Protein AF-A0A497FSV4-F1 (afdb_monomer_lite)

Radius of gyration: 18.62 Å; chains: 1; bounding box: 39×27×47 Å

Sequence (98 aa):
MDEFSKLGVSAVTLKKLKTIGVESVEDLLMFNPEELSERAGISEETAFKIIRNARHLVKRRRVYSALELKKQGRCFFTTGCKALDDLLGGGIETCAIT

pLDDT: mean 87.7, std 8.52, range [46.22, 96.94]

Foldseek 3Di:
DPPQVQLVADPLLVVLCVVLPDDDLVVLLVDDLVRCCVSSVHDSVSSVSSNVSSCVVVPPPDDDDPVRVVVVDWDADAPPDPVVCVVVVRHHTPPDDD

Structure (mmCIF, N/CA/C/O backbone):
data_AF-A0A497FSV4-F1
#
_entry.id   AF-A0A497FSV4-F1
#
loop_
_atom_site.group_PDB
_atom_site.id
_atom_site.type_symbol
_atom_site.label_atom_id
_atom_site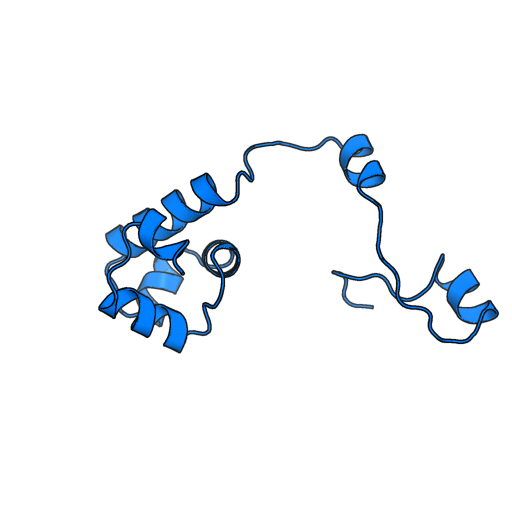.label_alt_id
_atom_site.label_comp_id
_atom_site.label_asym_id
_atom_site.label_entity_id
_atom_site.label_seq_id
_atom_site.pdbx_PDB_ins_code
_atom_site.Cartn_x
_atom_site.Cartn_y
_atom_site.Cartn_z
_atom_site.occupancy
_atom_site.B_iso_or_equiv
_atom_site.auth_seq_id
_atom_site.auth_comp_id
_atom_site.auth_asym_id
_atom_site.auth_atom_id
_atom_site.pdbx_PDB_model_num
ATOM 1 N N . MET A 1 1 ? -1.163 -14.727 7.144 1.00 46.22 1 MET A N 1
ATOM 2 C CA . MET A 1 1 ? -1.859 -14.739 8.445 1.00 46.22 1 MET A CA 1
ATOM 3 C C . MET A 1 1 ? -0.874 -14.296 9.516 1.00 46.22 1 MET A C 1
ATOM 5 O O . MET A 1 1 ? 0.153 -14.938 9.652 1.00 46.22 1 MET A O 1
ATOM 9 N N . ASP A 1 2 ? -1.012 -13.193 10.240 1.00 63.31 2 ASP A N 1
ATOM 10 C CA . ASP A 1 2 ? -2.009 -12.123 10.213 1.00 63.31 2 ASP A CA 1
ATOM 11 C C . ASP A 1 2 ? -1.291 -10.840 10.642 1.00 63.31 2 ASP A C 1
ATOM 13 O O . ASP A 1 2 ? -1.162 -10.566 11.834 1.00 63.31 2 ASP A O 1
ATOM 17 N N . GLU A 1 3 ? -0.789 -10.037 9.705 1.00 74.88 3 GLU A N 1
ATOM 18 C CA . GLU A 1 3 ? -0.234 -8.723 10.068 1.00 74.88 3 GLU A CA 1
ATOM 19 C C . GLU A 1 3 ? -1.307 -7.840 10.714 1.00 74.88 3 GLU A C 1
ATOM 21 O O . GLU A 1 3 ? -1.034 -7.109 11.663 1.00 74.88 3 GLU A O 1
ATOM 26 N N . PHE A 1 4 ? -2.564 -8.040 10.312 1.00 80.94 4 PHE A N 1
ATOM 27 C CA . PHE A 1 4 ? -3.734 -7.438 10.938 1.00 80.94 4 PHE A CA 1
ATOM 28 C C . PHE A 1 4 ? -3.960 -7.866 12.396 1.00 80.94 4 PHE A C 1
ATOM 30 O O . PHE A 1 4 ? -4.502 -7.079 13.173 1.00 80.94 4 PHE A O 1
ATOM 37 N N . SER A 1 5 ? -3.499 -9.051 12.818 1.00 80.31 5 SER A N 1
ATOM 38 C CA . SER A 1 5 ? -3.571 -9.439 14.238 1.00 80.31 5 SER A CA 1
ATOM 39 C C . SER A 1 5 ? -2.691 -8.535 15.106 1.00 80.31 5 SER A C 1
ATOM 41 O O . SER A 1 5 ? -3.100 -8.127 16.192 1.00 80.31 5 SER A O 1
ATOM 43 N N . LYS A 1 6 ? -1.529 -8.115 14.584 1.00 79.81 6 LYS A N 1
ATOM 44 C CA . LYS A 1 6 ? -0.608 -7.182 15.253 1.00 79.81 6 LYS A CA 1
ATOM 45 C C . LYS A 1 6 ? -1.172 -5.760 15.346 1.00 79.81 6 LYS A C 1
ATOM 47 O O . LYS A 1 6 ? -0.693 -4.972 16.155 1.00 79.81 6 LYS A O 1
ATOM 52 N N . LEU A 1 7 ? -2.190 -5.433 14.546 1.00 82.75 7 LEU A N 1
ATOM 53 C CA . LEU A 1 7 ? -2.901 -4.153 14.594 1.00 82.75 7 LEU A CA 1
ATOM 54 C C . LEU A 1 7 ? -4.009 -4.125 15.661 1.00 82.75 7 LEU A C 1
ATOM 56 O O . LEU A 1 7 ? -4.568 -3.056 15.908 1.00 82.75 7 LEU A O 1
ATOM 60 N N . GLY A 1 8 ? -4.316 -5.265 16.297 1.00 79.81 8 GLY A N 1
ATOM 61 C CA . GLY A 1 8 ? -5.418 -5.396 17.257 1.00 79.81 8 GLY A CA 1
ATOM 62 C C . GLY A 1 8 ? -6.796 -5.485 16.593 1.00 79.81 8 GLY A C 1
ATOM 63 O O . GLY A 1 8 ? -7.800 -5.106 17.192 1.00 79.81 8 GLY A O 1
ATOM 64 N N . VAL A 1 9 ? -6.852 -5.944 15.340 1.00 85.88 9 VAL A N 1
ATOM 65 C CA . VAL A 1 9 ? -8.087 -6.018 14.550 1.00 85.88 9 VAL A CA 1
ATOM 66 C C . VAL A 1 9 ? -8.785 -7.357 14.796 1.00 85.88 9 VAL A C 1
ATOM 68 O O . VAL A 1 9 ? -8.189 -8.419 14.630 1.00 85.88 9 VAL A O 1
ATOM 71 N N . SER A 1 10 ? -10.066 -7.317 15.171 1.00 85.38 10 SER A N 1
ATOM 72 C CA . SER A 1 10 ? -10.886 -8.525 15.318 1.00 85.38 10 SER A CA 1
ATOM 73 C C . SER A 1 10 ? -11.250 -9.125 13.955 1.00 85.38 10 SER A C 1
ATOM 75 O O . SER A 1 10 ? -11.302 -8.423 12.943 1.00 85.38 10 SER A O 1
ATOM 77 N N . ALA A 1 11 ? -11.592 -10.416 13.917 1.00 86.06 11 ALA A N 1
ATOM 78 C CA . ALA A 1 11 ? -12.013 -11.084 12.681 1.00 86.06 11 ALA A CA 1
ATOM 79 C C . ALA A 1 11 ? -13.231 -10.411 12.012 1.00 86.06 11 ALA A C 1
ATOM 81 O O . ALA A 1 11 ? -13.355 -10.423 10.788 1.00 86.06 11 ALA A O 1
ATOM 82 N N . VAL A 1 12 ? -14.117 -9.795 12.803 1.00 87.81 12 VAL A N 1
ATOM 83 C CA . VAL A 1 12 ? -15.287 -9.059 12.299 1.00 87.81 12 VAL A CA 1
ATOM 84 C C . VAL A 1 12 ? -14.852 -7.771 11.607 1.00 87.81 12 VAL A C 1
ATOM 86 O O . VAL A 1 12 ? -15.266 -7.510 10.479 1.00 87.81 12 VAL A O 1
ATOM 89 N N . THR A 1 13 ? -13.977 -6.992 12.244 1.00 87.50 13 THR A N 1
ATOM 90 C CA . THR A 1 13 ? -13.441 -5.759 11.657 1.00 87.50 13 THR A CA 1
ATOM 91 C C . THR A 1 13 ? -12.624 -6.051 10.400 1.00 87.50 13 THR A C 1
ATOM 93 O O . THR A 1 13 ? -12.742 -5.337 9.411 1.00 87.50 13 THR A O 1
ATOM 96 N N . LEU A 1 14 ? -11.869 -7.151 10.384 1.00 89.81 14 LEU A N 1
ATOM 97 C CA . LEU A 1 14 ? -11.099 -7.577 9.218 1.00 89.81 14 LEU A CA 1
ATOM 98 C C . LEU A 1 14 ? -11.991 -7.901 8.009 1.00 89.81 14 LEU A C 1
ATOM 100 O O . LEU A 1 14 ? -11.649 -7.543 6.886 1.00 89.81 14 LEU A O 1
ATOM 104 N N . LYS A 1 15 ? -13.161 -8.522 8.218 1.00 89.81 15 LYS A N 1
ATOM 105 C CA . LYS A 1 15 ? -14.143 -8.744 7.139 1.00 89.81 15 LYS A CA 1
ATOM 106 C C . LYS A 1 15 ? -14.685 -7.429 6.572 1.00 89.81 15 LYS A C 1
ATOM 108 O O . LYS A 1 15 ? -14.817 -7.305 5.356 1.00 89.81 15 LYS A O 1
ATOM 113 N N . LYS A 1 16 ? -14.961 -6.443 7.433 1.00 90.94 16 LYS A N 1
ATOM 114 C CA . LYS A 1 16 ? -15.417 -5.112 7.001 1.00 90.94 16 LYS A CA 1
ATOM 115 C C . LYS A 1 16 ? -14.353 -4.398 6.164 1.00 90.94 16 LYS A C 1
ATOM 117 O O . LYS A 1 16 ? -14.660 -3.910 5.085 1.00 90.94 16 LYS A O 1
ATOM 122 N N . LEU A 1 17 ? -13.094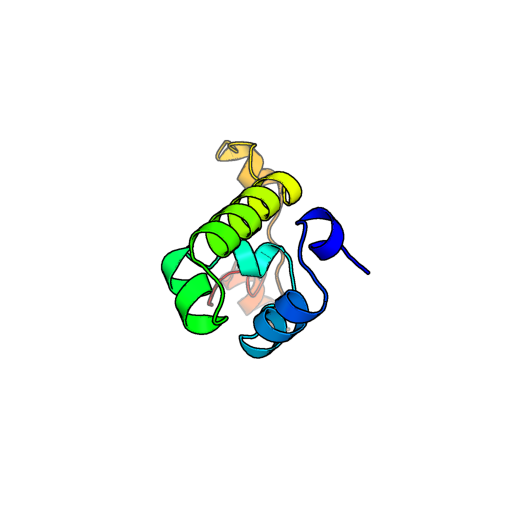 -4.434 6.605 1.00 90.44 17 LEU A N 1
ATOM 123 C CA . LEU A 1 17 ? -11.960 -3.872 5.862 1.00 90.44 17 LEU A CA 1
ATOM 124 C C . LEU A 1 17 ? -11.780 -4.537 4.488 1.00 90.44 17 LEU A C 1
ATOM 126 O O . LEU A 1 17 ? -11.625 -3.852 3.484 1.00 90.44 17 LEU A O 1
ATOM 130 N N . LYS A 1 18 ? -11.904 -5.864 4.401 1.00 90.81 18 LYS A N 1
ATOM 131 C CA . LYS A 1 18 ? -11.855 -6.562 3.106 1.00 90.81 18 LYS A CA 1
ATOM 132 C C . LYS A 1 18 ? -12.977 -6.153 2.151 1.00 90.81 18 LYS A C 1
ATOM 134 O O . LYS A 1 18 ? -12.776 -6.150 0.945 1.00 90.81 18 LYS A O 1
ATOM 139 N N . THR A 1 19 ? -14.146 -5.791 2.676 1.00 90.62 19 THR A N 1
ATOM 140 C CA . THR A 1 19 ? -15.297 -5.381 1.851 1.00 90.62 19 THR A CA 1
ATOM 141 C C . THR A 1 19 ? -15.041 -4.052 1.135 1.00 90.62 19 THR A C 1
ATOM 143 O O . THR A 1 19 ? -15.558 -3.838 0.045 1.00 90.62 19 THR A O 1
ATOM 146 N N . ILE A 1 20 ? -14.204 -3.185 1.712 1.00 91.00 20 ILE A N 1
ATOM 147 C CA . ILE A 1 20 ? -13.808 -1.903 1.110 1.00 91.00 20 ILE A CA 1
ATOM 148 C C . ILE A 1 20 ? -12.530 -2.007 0.261 1.00 91.00 20 ILE A C 1
ATOM 150 O O . ILE A 1 20 ? -11.992 -0.984 -0.152 1.00 91.00 20 ILE A O 1
ATOM 154 N N . GLY A 1 21 ? -12.037 -3.227 0.015 1.00 88.69 21 GLY A N 1
ATOM 155 C CA . GLY A 1 21 ? -10.857 -3.479 -0.814 1.00 88.69 21 GLY A CA 1
ATOM 156 C C . GLY A 1 21 ? -9.514 -3.352 -0.093 1.00 88.69 21 GLY A C 1
ATOM 157 O O . GLY A 1 21 ? -8.492 -3.240 -0.756 1.00 88.69 21 GLY A O 1
ATOM 158 N N . VAL A 1 22 ? -9.485 -3.364 1.246 1.00 90.75 22 VAL A N 1
ATOM 159 C CA . VAL A 1 22 ? -8.221 -3.414 2.003 1.00 90.75 22 VAL A CA 1
ATOM 160 C C . VAL A 1 22 ? -7.709 -4.854 2.032 1.00 90.75 22 VAL A C 1
ATOM 162 O O . VAL A 1 22 ? -8.306 -5.719 2.684 1.00 90.75 22 VAL A O 1
ATOM 165 N N . GLU A 1 23 ? -6.585 -5.101 1.364 1.00 88.25 23 GLU A N 1
ATOM 166 C CA . GLU A 1 23 ? -5.945 -6.418 1.271 1.00 88.25 23 GLU A CA 1
ATOM 167 C C . GLU A 1 23 ? -4.606 -6.472 2.020 1.00 88.25 23 GLU A C 1
ATOM 169 O O . GLU A 1 23 ? -4.232 -7.526 2.545 1.00 88.25 23 GLU A O 1
ATOM 174 N N . SER A 1 24 ? -3.924 -5.332 2.142 1.00 89.31 24 SER A N 1
ATOM 175 C CA . SER A 1 24 ? -2.612 -5.178 2.773 1.00 89.31 24 SER A CA 1
ATOM 176 C C . SER A 1 24 ? -2.607 -4.142 3.908 1.00 89.31 24 SER A C 1
ATOM 178 O O . SER A 1 24 ? -3.546 -3.361 4.088 1.00 89.31 24 SER A O 1
ATOM 180 N N . VAL A 1 25 ? -1.541 -4.133 4.719 1.00 89.00 25 VAL A N 1
ATOM 181 C CA . VAL A 1 25 ? -1.362 -3.117 5.774 1.00 89.00 25 VAL A CA 1
ATOM 182 C C . VAL A 1 25 ? -1.015 -1.757 5.160 1.00 89.00 25 VAL A C 1
ATOM 184 O O . VAL A 1 25 ? -1.335 -0.716 5.732 1.00 89.00 25 VAL A O 1
ATOM 187 N N . GLU A 1 26 ? -0.393 -1.751 3.984 1.00 88.50 26 GLU A N 1
ATOM 188 C CA . GLU A 1 26 ? -0.076 -0.563 3.203 1.00 88.50 26 GLU A CA 1
ATOM 189 C C . GLU A 1 26 ? -1.332 0.147 2.700 1.00 88.50 26 GLU A C 1
ATOM 191 O O . GLU A 1 26 ? -1.359 1.378 2.716 1.00 88.50 26 GLU A O 1
ATOM 196 N N . ASP A 1 27 ? -2.379 -0.598 2.340 1.00 90.38 27 ASP A N 1
ATOM 197 C CA . ASP A 1 27 ? -3.653 -0.018 1.897 1.00 90.38 27 ASP A CA 1
ATOM 198 C C . ASP A 1 27 ? -4.265 0.847 3.000 1.00 90.38 27 ASP A C 1
ATOM 200 O O . ASP A 1 27 ? -4.737 1.950 2.740 1.00 90.38 27 ASP A O 1
ATOM 204 N N . LEU A 1 28 ? -4.164 0.413 4.265 1.00 90.38 28 LEU A N 1
ATOM 205 C CA . LEU A 1 28 ? -4.624 1.196 5.420 1.00 90.38 28 LEU A CA 1
ATOM 206 C C . LEU A 1 28 ? -3.915 2.551 5.543 1.00 90.38 28 LEU A C 1
ATOM 208 O O . LEU A 1 28 ? -4.459 3.467 6.155 1.00 90.38 28 LEU A O 1
ATOM 212 N N . LEU A 1 29 ? -2.704 2.693 4.995 1.00 89.12 29 LEU A N 1
ATOM 213 C CA . LEU A 1 29 ? -1.962 3.955 5.019 1.00 89.12 29 LEU A CA 1
ATOM 214 C C . LEU A 1 29 ? -2.459 4.964 3.985 1.00 89.12 29 LEU A C 1
ATOM 216 O O . LEU A 1 29 ? -2.068 6.128 4.072 1.00 89.12 29 LEU A O 1
ATOM 220 N N . MET A 1 30 ? -3.270 4.528 3.019 1.00 89.19 30 MET A N 1
ATOM 221 C CA . MET A 1 30 ? -3.869 5.404 2.013 1.00 89.19 30 MET A CA 1
ATOM 222 C C . MET A 1 30 ? -5.143 6.090 2.508 1.00 89.19 30 MET A C 1
ATOM 224 O O . MET A 1 30 ? -5.536 7.101 1.937 1.00 89.19 30 MET A O 1
ATOM 228 N N . PHE A 1 31 ? -5.753 5.580 3.581 1.00 91.19 31 PHE A N 1
ATOM 229 C CA . PHE A 1 31 ? -6.982 6.126 4.148 1.00 91.19 31 PHE A CA 1
ATOM 230 C C . PHE A 1 31 ? -6.716 7.123 5.277 1.00 91.19 31 PHE A C 1
ATOM 232 O O . PHE A 1 31 ? -5.812 6.952 6.106 1.00 91.19 31 PHE A O 1
ATOM 239 N N . ASN A 1 32 ? -7.591 8.122 5.374 1.00 92.06 32 ASN A N 1
ATOM 240 C CA . ASN A 1 32 ? -7.727 8.937 6.578 1.00 92.06 32 ASN A CA 1
ATOM 241 C C . ASN A 1 32 ? -8.637 8.235 7.610 1.00 92.06 32 ASN A C 1
ATOM 243 O O . ASN A 1 32 ? -9.481 7.425 7.222 1.00 92.06 32 ASN A O 1
ATOM 247 N N . PRO A 1 33 ? -8.508 8.524 8.923 1.00 93.06 33 PRO A N 1
ATOM 248 C CA . PRO A 1 33 ? -9.347 7.901 9.953 1.00 93.06 33 PRO A CA 1
ATOM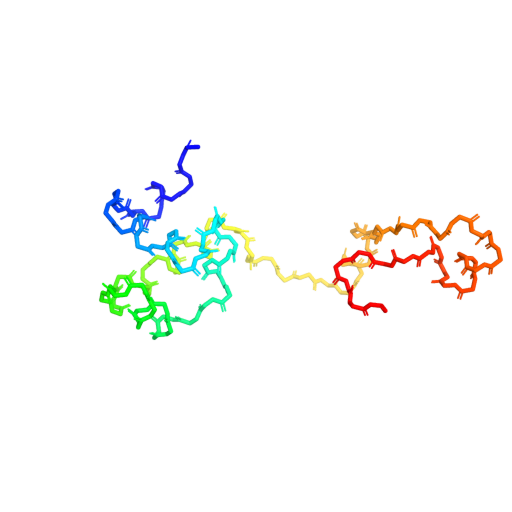 249 C C . PRO A 1 33 ? -10.851 8.086 9.725 1.00 93.06 33 PRO A C 1
ATOM 251 O O . PRO A 1 33 ? -11.600 7.125 9.885 1.00 93.06 33 PRO A O 1
ATOM 254 N N . GLU A 1 34 ? -11.269 9.280 9.302 1.00 94.56 34 GLU A N 1
ATOM 255 C CA . GLU A 1 34 ? -12.663 9.614 8.981 1.00 94.56 34 GLU A CA 1
ATOM 256 C C . GLU A 1 34 ? -13.188 8.769 7.809 1.00 94.56 34 GLU A C 1
ATOM 258 O O . GLU A 1 34 ? -14.205 8.089 7.933 1.00 94.56 34 GLU A O 1
ATOM 263 N N . GLU A 1 35 ? -12.437 8.716 6.704 1.00 93.31 35 GLU A N 1
ATOM 264 C CA . GLU A 1 35 ? -12.801 7.936 5.514 1.00 93.31 35 GLU A CA 1
ATOM 265 C C . GLU A 1 35 ? -12.874 6.434 5.820 1.00 93.31 35 GLU A C 1
ATOM 267 O O . GLU A 1 35 ? -13.803 5.741 5.401 1.00 93.31 35 GLU A O 1
ATOM 272 N N . LEU A 1 36 ? -11.907 5.918 6.584 1.00 92.94 36 LEU A N 1
ATOM 273 C CA . LEU A 1 36 ? -11.886 4.515 6.981 1.00 92.94 36 LEU A CA 1
ATOM 274 C C . LEU A 1 36 ? -13.072 4.179 7.895 1.00 92.94 36 LEU A C 1
ATOM 276 O O . LEU A 1 36 ? -13.660 3.106 7.768 1.00 92.94 36 LEU A 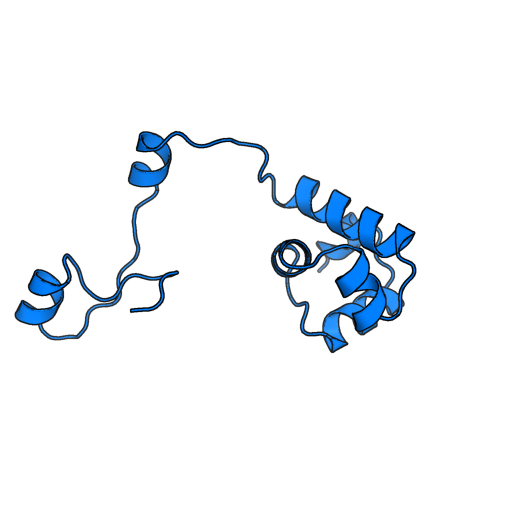O 1
ATOM 280 N N . SER A 1 37 ? -13.423 5.090 8.803 1.00 94.00 37 SER A N 1
ATOM 281 C CA . SER A 1 37 ? -14.575 4.968 9.696 1.00 94.00 37 SER A CA 1
ATOM 282 C C . SER A 1 37 ? -15.881 4.878 8.906 1.00 94.00 37 SER A C 1
ATOM 284 O O . SER A 1 37 ? -16.666 3.953 9.128 1.00 94.00 37 SER A O 1
ATOM 286 N N . GLU A 1 38 ? -16.083 5.792 7.954 1.00 93.38 38 GLU A N 1
ATOM 287 C CA . GLU A 1 38 ? -17.277 5.857 7.109 1.00 93.38 38 GLU A CA 1
ATOM 288 C C . GLU A 1 38 ? -17.400 4.624 6.207 1.00 93.38 38 GLU A C 1
ATOM 290 O O . GLU A 1 38 ? -18.415 3.927 6.238 1.00 93.38 38 GLU A O 1
ATOM 295 N N . ARG A 1 39 ? -16.344 4.295 5.454 1.00 93.12 39 ARG A N 1
ATOM 296 C CA . ARG A 1 39 ? -16.375 3.184 4.494 1.00 93.12 39 ARG A CA 1
ATOM 297 C C . ARG A 1 39 ? -16.462 1.823 5.172 1.00 93.12 39 ARG A C 1
ATOM 299 O O . ARG A 1 39 ? -17.213 0.961 4.722 1.00 93.12 39 ARG A O 1
ATOM 306 N N . ALA A 1 40 ? -15.688 1.600 6.237 1.00 89.88 40 ALA A N 1
ATOM 307 C CA . ALA A 1 40 ? -15.659 0.307 6.917 1.00 89.88 40 ALA A CA 1
ATOM 308 C C . ALA A 1 40 ? -16.761 0.162 7.977 1.00 89.88 40 ALA A C 1
ATOM 310 O O . ALA A 1 40 ? -16.923 -0.932 8.517 1.00 89.88 40 ALA A O 1
ATOM 311 N N . GLY A 1 41 ? -17.502 1.221 8.320 1.00 89.75 41 GLY A N 1
ATOM 312 C CA . GLY A 1 41 ? -18.541 1.176 9.353 1.00 89.75 41 GLY A CA 1
ATOM 313 C C . GLY A 1 41 ? -17.991 0.754 10.721 1.00 89.75 41 GLY A C 1
ATOM 314 O O . GLY A 1 41 ? -18.514 -0.171 11.363 1.00 89.75 41 GLY A O 1
ATOM 315 N N . ILE A 1 42 ? -16.882 1.373 11.127 1.00 91.00 42 ILE A N 1
ATOM 316 C CA . ILE A 1 42 ? -16.235 1.214 12.440 1.00 91.00 42 ILE A CA 1
ATOM 317 C C . ILE A 1 42 ? -16.215 2.560 13.164 1.00 91.00 42 ILE A C 1
ATOM 319 O O . ILE A 1 42 ? -16.515 3.574 12.554 1.00 91.00 42 ILE A O 1
ATOM 323 N N . SER A 1 43 ? -15.884 2.593 14.458 1.00 92.69 43 SER A N 1
ATOM 324 C CA . SER A 1 43 ? -15.718 3.881 15.140 1.00 92.69 43 SER A CA 1
ATOM 325 C C . SER A 1 43 ? -14.431 4.580 14.703 1.00 92.69 43 SER A C 1
ATOM 327 O O . SER A 1 43 ? -13.404 3.928 14.484 1.00 92.69 43 SER A O 1
ATOM 329 N N . GLU A 1 44 ? -14.465 5.909 14.666 1.00 92.62 44 GLU A N 1
ATOM 330 C CA . GLU A 1 44 ? -13.323 6.741 14.284 1.00 92.62 44 GLU A CA 1
ATOM 331 C C . GLU A 1 44 ? -12.106 6.511 15.194 1.00 92.62 44 GLU A C 1
ATOM 333 O O . GLU A 1 44 ? -10.978 6.377 14.721 1.00 92.62 44 GLU A O 1
ATOM 338 N N . GLU A 1 45 ? -12.325 6.324 16.501 1.00 92.19 45 GLU A N 1
ATOM 339 C CA . GLU A 1 45 ? -11.256 5.959 17.438 1.00 92.19 45 GLU A CA 1
ATOM 340 C C . GLU A 1 45 ? -10.570 4.636 17.070 1.00 92.19 45 GLU A C 1
ATOM 342 O O . GLU A 1 45 ? -9.356 4.479 17.236 1.00 92.19 45 GLU A O 1
ATOM 347 N N . THR A 1 46 ? -11.345 3.661 16.588 1.00 90.81 46 THR A N 1
ATOM 348 C CA . THR A 1 46 ? -10.819 2.360 16.164 1.00 90.81 46 THR A CA 1
ATOM 349 C C . THR A 1 46 ? -10.052 2.508 14.857 1.00 90.81 46 THR A C 1
ATOM 351 O O . THR A 1 46 ? -8.938 1.996 14.752 1.00 90.81 46 THR A O 1
ATOM 354 N N . ALA A 1 47 ? -10.596 3.257 13.895 1.00 92.75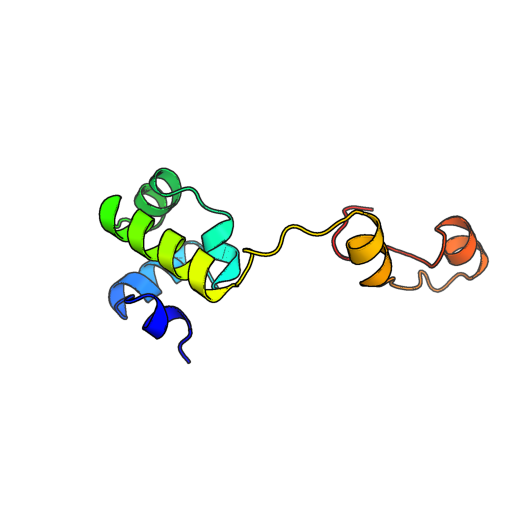 47 ALA A N 1
ATOM 355 C CA . ALA A 1 47 ? -9.920 3.581 12.642 1.00 92.75 47 ALA A CA 1
ATOM 356 C C . ALA A 1 47 ? -8.568 4.268 12.897 1.00 92.75 47 ALA A C 1
ATOM 358 O O . ALA A 1 47 ? -7.537 3.837 12.375 1.00 92.75 47 ALA A O 1
ATOM 359 N N . PHE A 1 48 ? -8.542 5.264 13.787 1.00 92.94 48 PHE A N 1
ATOM 360 C CA . PHE A 1 48 ? -7.325 5.966 14.182 1.00 92.94 48 PHE A CA 1
ATOM 361 C C . PHE A 1 48 ? -6.275 5.023 14.785 1.00 92.94 48 PHE A C 1
ATOM 363 O O . PHE A 1 48 ? -5.103 5.066 14.398 1.00 92.94 48 PHE A O 1
ATOM 370 N N . LYS A 1 49 ? -6.678 4.138 15.710 1.00 91.56 49 LYS A N 1
ATOM 371 C CA . LYS A 1 49 ? -5.778 3.143 16.323 1.00 91.56 49 LYS A CA 1
ATOM 372 C C . LYS A 1 49 ? -5.193 2.192 15.278 1.00 91.56 49 LYS A C 1
ATOM 374 O O . LYS A 1 49 ? -3.986 1.959 15.288 1.00 91.56 49 LYS A O 1
ATOM 379 N N . ILE A 1 50 ? -6.020 1.691 14.361 1.00 91.75 50 ILE A N 1
ATOM 380 C CA . ILE A 1 50 ? -5.594 0.780 13.290 1.00 91.75 50 ILE A CA 1
ATOM 381 C C . ILE A 1 50 ? -4.558 1.457 12.390 1.00 91.75 50 ILE A C 1
ATOM 383 O O . ILE A 1 50 ? -3.468 0.916 12.210 1.00 91.75 50 ILE A O 1
ATOM 387 N N . ILE A 1 51 ? -4.852 2.660 11.885 1.00 91.50 51 ILE A N 1
ATOM 388 C CA . ILE A 1 51 ? -3.946 3.408 10.997 1.00 91.50 51 ILE A CA 1
ATOM 389 C C . ILE A 1 51 ? -2.636 3.738 11.718 1.00 91.50 51 ILE A C 1
ATOM 391 O O . ILE A 1 51 ? -1.548 3.596 11.156 1.00 91.50 51 ILE A O 1
ATOM 395 N N . ARG A 1 52 ? -2.707 4.153 12.987 1.00 90.06 52 ARG A N 1
ATOM 396 C CA . ARG A 1 52 ? -1.513 4.434 13.791 1.00 90.06 52 ARG A CA 1
ATOM 397 C C . ARG A 1 52 ? -0.641 3.189 13.940 1.00 90.06 52 ARG A C 1
ATOM 399 O O . ARG A 1 52 ? 0.567 3.268 13.712 1.00 90.06 52 ARG A O 1
ATOM 406 N N . ASN A 1 53 ? -1.236 2.049 14.278 1.00 89.62 53 ASN A N 1
ATOM 407 C CA . ASN A 1 53 ? -0.517 0.784 14.403 1.00 89.62 53 ASN A CA 1
ATOM 408 C C . ASN A 1 53 ? 0.067 0.336 13.053 1.00 89.62 53 ASN A C 1
ATOM 410 O O . ASN A 1 53 ? 1.215 -0.105 13.009 1.00 89.62 53 ASN A O 1
ATOM 414 N N . ALA A 1 54 ? -0.659 0.542 11.950 1.00 89.94 54 ALA A N 1
ATOM 415 C CA . ALA A 1 54 ? -0.189 0.244 10.599 1.00 89.94 54 ALA A CA 1
ATOM 416 C C . ALA A 1 54 ? 1.057 1.069 10.255 1.00 89.94 54 ALA A C 1
ATOM 418 O O . ALA A 1 54 ? 2.065 0.520 9.816 1.00 89.94 54 ALA A O 1
ATOM 419 N N . ARG A 1 55 ? 1.063 2.372 10.573 1.00 87.75 55 ARG A N 1
ATOM 420 C CA . ARG A 1 55 ? 2.245 3.237 10.386 1.00 87.75 55 ARG A CA 1
ATOM 421 C C . ARG A 1 55 ? 3.455 2.759 11.185 1.00 87.75 55 ARG A C 1
ATOM 423 O O . ARG A 1 55 ? 4.585 2.859 10.705 1.00 87.75 55 ARG A O 1
ATOM 430 N N . HIS A 1 56 ? 3.235 2.256 12.399 1.00 86.12 56 HIS A N 1
ATOM 431 C CA . HIS A 1 56 ? 4.306 1.689 13.217 1.00 86.12 56 HIS A CA 1
ATOM 432 C C . HIS A 1 56 ? 4.856 0.384 12.628 1.00 86.12 56 HIS A C 1
ATOM 434 O O . HIS A 1 56 ? 6.068 0.169 12.674 1.00 86.12 56 HIS A O 1
ATOM 440 N N . LEU A 1 57 ? 3.990 -0.447 12.046 1.00 85.44 57 LEU A N 1
ATOM 441 C CA . LEU A 1 57 ? 4.349 -1.746 11.483 1.00 85.44 57 LEU A CA 1
ATOM 442 C C . LEU A 1 57 ? 5.125 -1.611 10.164 1.00 85.44 57 LEU A C 1
ATOM 444 O O . LEU A 1 57 ? 6.185 -2.217 10.023 1.00 85.44 57 LEU A O 1
ATOM 448 N N . VAL A 1 58 ? 4.682 -0.730 9.258 1.00 82.12 58 VAL A N 1
ATOM 449 C CA . VAL A 1 58 ? 5.301 -0.514 7.930 1.00 82.12 58 VAL A CA 1
ATOM 450 C C . VAL A 1 58 ? 6.648 0.238 8.022 1.00 82.12 58 VAL A C 1
ATOM 452 O O . VAL A 1 58 ? 7.334 0.445 7.027 1.00 82.12 58 VAL A O 1
ATOM 455 N N . LYS A 1 59 ? 7.100 0.636 9.224 1.00 64.38 59 LYS A N 1
ATOM 456 C CA . LYS A 1 59 ? 8.426 1.252 9.453 1.00 64.38 59 LYS A CA 1
ATOM 457 C C . LYS A 1 59 ? 8.756 2.433 8.511 1.00 64.38 59 LYS A C 1
ATOM 459 O O . LYS A 1 59 ? 9.924 2.702 8.239 1.00 64.38 59 LYS A O 1
ATOM 464 N N . ARG A 1 60 ? 7.778 3.249 8.094 1.00 61.34 60 ARG A N 1
ATOM 465 C CA . ARG A 1 60 ? 8.025 4.496 7.323 1.00 61.34 60 ARG A CA 1
ATOM 466 C C . ARG A 1 60 ? 8.531 5.662 8.191 1.00 61.34 60 ARG A C 1
ATOM 468 O O . ARG A 1 60 ? 8.147 6.807 7.996 1.00 61.34 60 ARG A O 1
ATOM 475 N N . ARG A 1 61 ? 9.373 5.386 9.195 1.00 56.56 61 ARG A N 1
ATOM 476 C CA . ARG A 1 61 ? 9.953 6.411 10.088 1.00 56.56 61 ARG A CA 1
ATOM 477 C C . ARG A 1 61 ? 11.281 6.982 9.596 1.00 56.56 61 ARG A C 1
ATOM 479 O O . ARG A 1 61 ? 11.780 7.930 10.193 1.00 56.56 61 ARG A O 1
ATOM 486 N N . ARG A 1 62 ? 11.869 6.413 8.544 1.00 71.50 62 ARG A N 1
ATOM 487 C CA . ARG A 1 62 ? 13.120 6.918 7.982 1.00 71.50 62 ARG A CA 1
ATOM 488 C C . ARG A 1 62 ? 12.810 7.980 6.934 1.00 71.50 62 ARG A C 1
ATOM 490 O O . ARG A 1 62 ? 12.165 7.687 5.933 1.00 71.50 62 ARG A O 1
ATOM 497 N N . VAL A 1 63 ? 13.280 9.198 7.178 1.00 80.94 63 VAL A N 1
ATOM 498 C CA . VAL A 1 63 ? 13.403 10.217 6.134 1.00 80.94 63 VAL A CA 1
ATOM 499 C C . VAL A 1 63 ? 14.576 9.806 5.252 1.00 80.94 63 VAL A C 1
ATOM 501 O O . VAL A 1 63 ? 15.644 9.479 5.767 1.00 80.94 63 VAL A O 1
ATOM 504 N N . TYR A 1 64 ? 14.362 9.784 3.943 1.00 84.00 64 TYR A N 1
ATOM 505 C CA . TYR A 1 64 ? 15.405 9.475 2.972 1.00 84.00 64 TYR A CA 1
ATOM 506 C C . TYR A 1 64 ? 15.922 10.771 2.358 1.00 84.00 64 TYR A C 1
ATOM 508 O O . TYR A 1 64 ? 15.143 11.647 1.983 1.00 84.00 64 TYR A O 1
ATOM 516 N N . SER A 1 65 ? 17.238 10.886 2.229 1.00 90.62 65 SER A N 1
ATOM 517 C CA . SER A 1 65 ? 17.854 11.897 1.374 1.00 90.62 65 SER A CA 1
ATOM 518 C C . SER A 1 65 ? 17.621 11.565 -0.103 1.00 90.62 65 SER A C 1
ATOM 520 O O . SER A 1 65 ? 17.439 10.404 -0.482 1.00 90.62 65 SER A O 1
ATOM 522 N N . ALA A 1 66 ? 17.702 12.578 -0.969 1.00 89.75 66 ALA A N 1
ATOM 523 C CA . ALA A 1 66 ? 17.573 12.384 -2.415 1.00 89.75 66 ALA A CA 1
ATOM 524 C C . ALA A 1 66 ? 18.594 11.365 -2.969 1.00 89.75 66 ALA A C 1
ATOM 526 O O . ALA A 1 66 ? 18.278 10.586 -3.867 1.00 89.75 66 ALA A O 1
ATOM 527 N N . LEU A 1 67 ? 19.807 11.327 -2.402 1.00 90.12 67 LEU A N 1
ATOM 528 C CA . LEU A 1 67 ? 20.855 10.380 -2.794 1.00 90.12 67 LEU A CA 1
ATOM 529 C C . LEU A 1 67 ? 20.530 8.937 -2.391 1.00 90.12 67 LEU A C 1
ATOM 531 O O . LEU A 1 67 ? 20.829 8.016 -3.146 1.00 90.12 67 LEU A O 1
ATOM 535 N N . GLU A 1 68 ? 19.931 8.724 -1.219 1.00 88.38 68 GLU A N 1
ATOM 536 C CA . GLU A 1 68 ? 19.514 7.388 -0.778 1.00 88.38 68 GLU A CA 1
ATOM 537 C C . GLU A 1 68 ? 18.360 6.859 -1.624 1.00 88.38 68 GLU A C 1
ATOM 539 O O . GLU A 1 68 ? 18.393 5.699 -2.032 1.00 88.38 68 GLU A O 1
ATOM 544 N N . LEU A 1 69 ? 17.386 7.715 -1.948 1.00 85.25 69 LEU A N 1
ATOM 545 C CA . LEU A 1 69 ? 16.263 7.336 -2.802 1.00 85.25 69 LEU A CA 1
ATOM 546 C C . LEU A 1 69 ? 16.739 6.975 -4.217 1.00 85.25 69 LEU A C 1
ATOM 548 O O . LEU A 1 69 ? 16.338 5.951 -4.760 1.00 85.25 69 LEU A O 1
ATOM 552 N N . LYS A 1 70 ? 17.676 7.749 -4.786 1.00 84.75 70 LYS A N 1
ATOM 553 C CA . LYS A 1 70 ? 18.274 7.450 -6.099 1.00 84.75 70 LYS A CA 1
ATOM 554 C C . LYS A 1 70 ? 18.991 6.090 -6.130 1.00 84.75 70 LYS A C 1
ATOM 556 O O . LYS A 1 70 ? 19.030 5.448 -7.175 1.00 84.75 70 LYS A O 1
ATOM 561 N N . LYS A 1 71 ? 19.550 5.639 -5.001 1.00 80.88 71 LYS A N 1
ATOM 562 C CA . LYS A 1 71 ? 20.256 4.350 -4.884 1.00 80.88 71 LYS A CA 1
ATOM 563 C C . LYS A 1 71 ? 19.335 3.135 -4.773 1.00 80.88 71 LYS A C 1
ATOM 565 O O . LYS A 1 71 ? 19.811 2.033 -5.015 1.00 80.88 71 LYS A O 1
ATOM 570 N N . GLN A 1 72 ? 18.057 3.305 -4.424 1.00 79.62 72 GLN A N 1
ATOM 571 C CA . GLN A 1 72 ? 17.112 2.181 -4.342 1.00 79.62 72 GLN A CA 1
ATOM 572 C C . GLN A 1 72 ? 16.802 1.552 -5.709 1.00 79.62 72 GLN A C 1
ATOM 574 O O . GLN A 1 72 ? 16.263 0.450 -5.754 1.00 79.62 72 GLN A O 1
ATOM 579 N N . GLY A 1 73 ? 17.223 2.198 -6.802 1.00 75.00 73 GLY A N 1
ATOM 580 C CA . GLY A 1 73 ? 17.029 1.708 -8.160 1.00 75.00 73 GLY A CA 1
ATOM 581 C C . GLY A 1 73 ? 15.588 1.894 -8.629 1.00 75.00 73 GLY A C 1
ATOM 582 O O . GLY A 1 73 ? 14.654 1.993 -7.836 1.00 75.00 73 GLY A O 1
ATOM 583 N N . ARG A 1 74 ? 15.415 1.974 -9.946 1.00 85.94 74 ARG A N 1
ATOM 584 C CA . ARG A 1 74 ? 14.106 1.957 -10.603 1.00 85.94 74 ARG A CA 1
ATOM 585 C C . ARG A 1 74 ? 13.984 0.643 -11.359 1.00 85.94 74 ARG A C 1
ATOM 587 O O . ARG A 1 74 ? 14.968 0.186 -11.941 1.00 85.94 74 ARG A O 1
ATOM 594 N N . CYS A 1 75 ? 12.807 0.031 -11.314 1.00 90.12 75 CYS A N 1
ATOM 595 C CA . CYS A 1 75 ? 12.510 -1.142 -12.125 1.00 90.12 75 CYS A CA 1
ATOM 596 C C . CYS A 1 75 ? 11.815 -0.689 -13.409 1.00 90.12 75 CYS A C 1
ATOM 598 O O . CYS A 1 75 ? 10.981 0.218 -13.380 1.00 90.12 75 CYS A O 1
ATOM 600 N N . PHE A 1 76 ? 12.168 -1.329 -14.521 1.00 93.06 76 PHE A N 1
ATOM 601 C CA . PHE A 1 76 ? 11.620 -1.021 -15.834 1.00 93.06 76 PHE A CA 1
ATOM 602 C C . PHE A 1 76 ? 11.156 -2.297 -16.528 1.00 93.06 76 PHE A C 1
ATOM 604 O O . PHE A 1 76 ? 11.804 -3.341 -16.422 1.00 93.06 7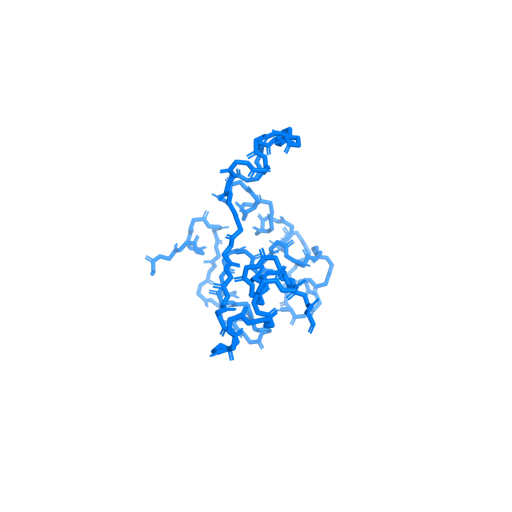6 PHE A O 1
ATOM 611 N N . PHE A 1 77 ? 10.051 -2.198 -17.260 1.00 95.38 77 PHE A N 1
ATOM 612 C CA . PHE A 1 77 ? 9.641 -3.200 -18.236 1.00 95.38 77 PHE A CA 1
ATOM 613 C C . PHE A 1 77 ? 10.143 -2.800 -19.624 1.00 95.38 77 PHE A C 1
ATOM 615 O O . PHE A 1 77 ? 9.964 -1.659 -20.045 1.00 95.38 77 PHE A O 1
ATOM 622 N N . THR A 1 78 ? 10.744 -3.741 -20.355 1.00 94.38 78 THR A N 1
ATOM 623 C CA . THR A 1 78 ? 11.094 -3.522 -21.767 1.00 94.38 78 THR A CA 1
ATOM 624 C C . THR A 1 78 ? 9.830 -3.407 -22.614 1.00 94.38 78 THR A C 1
ATOM 626 O O . THR A 1 78 ? 8.864 -4.147 -22.422 1.00 94.38 78 THR A O 1
ATOM 629 N N . THR A 1 79 ? 9.853 -2.506 -23.589 1.00 94.56 79 THR A N 1
ATOM 630 C CA . THR A 1 79 ? 8.833 -2.407 -24.641 1.00 94.56 79 THR A CA 1
ATOM 631 C C . THR A 1 79 ? 9.007 -3.473 -25.727 1.00 94.56 79 THR A C 1
ATOM 633 O O . THR A 1 79 ? 8.153 -3.619 -26.598 1.00 94.56 79 THR A O 1
ATOM 636 N N . GLY A 1 80 ? 10.124 -4.212 -25.713 1.00 95.00 80 GLY A N 1
ATOM 637 C CA . GLY A 1 80 ? 10.525 -5.149 -26.764 1.00 95.00 80 GLY A CA 1
ATOM 638 C C . GLY A 1 80 ? 11.219 -4.482 -27.959 1.00 95.00 80 GLY A C 1
ATOM 639 O O . GLY A 1 80 ? 11.780 -5.179 -28.805 1.00 95.00 80 GLY A O 1
ATOM 640 N N . CYS A 1 81 ? 11.242 -3.146 -28.024 1.00 96.62 81 CYS A N 1
ATOM 641 C CA . CYS A 1 81 ? 11.957 -2.377 -29.036 1.00 96.62 81 CYS A CA 1
ATOM 642 C C . CYS A 1 81 ? 13.127 -1.624 -28.396 1.00 96.62 81 CYS A C 1
ATOM 644 O O . CYS A 1 81 ? 12.922 -0.677 -27.643 1.00 96.62 81 CYS A O 1
ATOM 646 N N . LYS A 1 82 ? 14.366 -1.991 -28.755 1.00 95.81 82 LYS A N 1
ATOM 647 C CA . LYS A 1 82 ? 15.577 -1.372 -28.181 1.00 95.81 82 LYS A CA 1
ATOM 648 C C . LYS A 1 82 ? 15.607 0.147 -28.355 1.00 95.81 82 LYS A C 1
ATOM 650 O O . LYS A 1 82 ? 15.868 0.860 -27.401 1.00 95.81 82 LYS A O 1
ATOM 655 N N . ALA A 1 83 ? 15.267 0.638 -29.548 1.00 96.94 83 ALA A N 1
ATOM 656 C CA . ALA A 1 83 ? 15.266 2.074 -29.825 1.00 96.94 83 ALA A CA 1
ATOM 657 C C . ALA A 1 83 ? 14.256 2.844 -28.957 1.00 96.94 83 ALA A C 1
ATOM 659 O O . ALA A 1 83 ? 14.498 3.997 -28.610 1.00 96.94 83 ALA A O 1
ATOM 660 N N . LEU A 1 84 ? 13.131 2.210 -28.606 1.00 95.94 84 LEU A N 1
ATOM 661 C CA . LEU A 1 84 ? 12.123 2.814 -27.741 1.00 95.94 84 LEU A CA 1
ATOM 662 C C . LEU A 1 84 ? 12.529 2.739 -26.265 1.00 95.94 84 LEU A C 1
ATOM 664 O O . LEU A 1 84 ? 12.367 3.721 -25.550 1.00 95.94 84 LEU A O 1
ATOM 668 N N . ASP A 1 85 ? 13.105 1.621 -25.821 1.00 96.06 85 ASP A N 1
ATOM 669 C CA . ASP A 1 85 ? 13.637 1.499 -24.459 1.00 96.06 85 ASP A CA 1
ATOM 670 C C . ASP A 1 85 ? 14.754 2.518 -24.205 1.00 96.06 85 ASP A C 1
ATOM 672 O O . ASP A 1 85 ? 14.751 3.175 -23.166 1.00 96.06 85 ASP A O 1
ATOM 676 N N . ASP A 1 86 ? 15.655 2.712 -25.172 1.00 95.50 86 ASP A N 1
ATOM 677 C CA . ASP A 1 86 ? 16.724 3.712 -25.098 1.00 95.50 86 ASP A CA 1
ATOM 678 C C . ASP A 1 86 ? 16.154 5.139 -25.049 1.00 95.50 86 ASP A C 1
ATOM 680 O O . ASP A 1 86 ? 16.620 5.966 -24.262 1.00 95.50 86 ASP A O 1
ATOM 684 N N . LEU A 1 87 ? 15.105 5.422 -25.834 1.00 95.31 87 LEU A N 1
ATOM 685 C CA . LEU A 1 87 ? 14.404 6.710 -25.810 1.00 95.31 87 LEU A CA 1
ATOM 686 C C . LEU A 1 87 ? 13.730 6.979 -24.454 1.00 95.31 87 LEU A C 1
ATOM 688 O O . LEU A 1 87 ? 13.737 8.115 -23.985 1.00 95.31 87 LEU A O 1
ATOM 692 N N . LEU A 1 88 ? 13.169 5.944 -23.819 1.00 93.56 88 LEU A N 1
ATOM 693 C CA . LEU A 1 88 ? 12.532 6.021 -22.499 1.00 93.56 88 LEU A CA 1
ATOM 694 C C . LEU A 1 88 ? 13.534 5.926 -21.332 1.00 93.56 88 LEU A C 1
ATOM 696 O O . LEU A 1 88 ? 13.142 6.041 -20.173 1.00 93.56 88 LEU A O 1
ATOM 700 N N . GLY A 1 89 ? 14.828 5.740 -21.609 1.00 90.38 89 GLY A N 1
ATOM 701 C CA . GLY A 1 89 ? 15.870 5.654 -20.583 1.00 90.38 89 GLY A CA 1
ATOM 702 C C . GLY A 1 89 ? 15.914 4.318 -19.831 1.00 90.38 89 GLY A C 1
ATOM 703 O O . GLY A 1 89 ? 16.372 4.280 -18.689 1.00 90.38 89 GLY A O 1
ATOM 704 N N . GLY A 1 90 ? 15.455 3.233 -20.458 1.00 89.94 90 GLY A N 1
ATOM 705 C CA . GLY A 1 90 ? 15.486 1.869 -19.919 1.00 89.94 90 GLY A CA 1
ATOM 706 C C . GLY A 1 90 ? 14.184 1.077 -20.078 1.00 89.94 90 GLY A C 1
ATOM 707 O O . GLY A 1 90 ? 14.161 -0.102 -19.726 1.00 89.94 90 GLY A O 1
ATOM 708 N N . GLY A 1 91 ? 13.120 1.697 -20.598 1.00 94.00 91 GLY A N 1
ATOM 709 C CA . GLY A 1 91 ? 11.795 1.093 -20.778 1.00 94.00 91 GLY A CA 1
ATOM 710 C C . GLY A 1 91 ? 10.702 1.807 -19.975 1.00 94.00 91 GLY A C 1
ATOM 711 O O . GLY A 1 91 ? 10.830 2.979 -19.634 1.00 94.00 91 GLY A O 1
ATOM 712 N N . ILE A 1 92 ? 9.615 1.101 -19.668 1.00 94.44 92 ILE A N 1
ATOM 713 C CA . ILE A 1 92 ? 8.464 1.624 -18.915 1.00 94.44 92 ILE A CA 1
ATOM 714 C C . ILE A 1 92 ? 8.740 1.518 -17.413 1.00 94.44 92 ILE A C 1
ATOM 716 O O . ILE A 1 92 ? 8.929 0.416 -16.897 1.00 94.44 92 ILE A O 1
ATOM 720 N N . GLU A 1 93 ? 8.749 2.648 -16.705 1.00 93.62 93 GLU A N 1
ATOM 721 C CA . GLU A 1 93 ? 9.038 2.709 -15.267 1.00 93.62 93 GLU A CA 1
ATOM 722 C C . GLU A 1 93 ? 7.890 2.133 -14.419 1.00 93.62 93 GLU A C 1
ATOM 724 O O . GLU A 1 93 ? 6.721 2.475 -14.594 1.00 93.62 93 GLU A O 1
ATOM 729 N N . THR A 1 94 ? 8.214 1.276 -13.447 1.00 91.00 94 THR A N 1
ATOM 730 C CA . THR A 1 94 ? 7.235 0.770 -12.470 1.00 91.00 94 THR A CA 1
ATOM 731 C C . THR A 1 94 ? 6.907 1.812 -11.402 1.00 91.00 94 THR A C 1
ATOM 733 O O . THR A 1 94 ? 7.764 2.616 -11.046 1.00 91.00 94 THR A O 1
ATOM 736 N N . CYS A 1 95 ? 5.718 1.729 -10.796 1.00 86.62 95 CYS A N 1
ATOM 737 C CA . CYS A 1 95 ? 5.262 2.656 -9.747 1.00 86.62 95 CYS A CA 1
ATOM 738 C C . CYS A 1 95 ? 5.098 4.115 -10.222 1.00 86.62 95 CYS A C 1
ATOM 740 O O . CYS A 1 95 ? 5.027 5.027 -9.398 1.00 86.62 95 CYS A O 1
ATOM 742 N N . ALA A 1 96 ? 4.994 4.323 -11.536 1.00 88.00 96 ALA A N 1
ATOM 743 C CA . ALA A 1 96 ? 4.638 5.580 -12.179 1.00 88.00 96 ALA A CA 1
ATOM 744 C C . ALA A 1 96 ? 3.538 5.329 -13.224 1.00 88.00 96 ALA A C 1
ATOM 746 O O . ALA A 1 96 ? 3.405 4.222 -13.745 1.00 88.00 96 ALA A O 1
ATOM 747 N N . ILE A 1 97 ? 2.743 6.355 -13.526 1.00 89.25 97 ILE A N 1
ATOM 748 C CA . ILE A 1 97 ? 1.828 6.339 -14.675 1.00 89.25 97 ILE A CA 1
ATOM 749 C C . ILE A 1 97 ? 2.638 6.847 -15.873 1.00 89.25 97 ILE A C 1
ATOM 751 O O . ILE A 1 97 ? 3.199 7.940 -15.786 1.00 89.25 97 ILE A O 1
ATOM 755 N N . THR A 1 98 ? 2.741 6.035 -16.929 1.00 84.19 98 THR A N 1
ATOM 756 C CA . THR A 1 98 ? 3.536 6.304 -18.145 1.00 84.19 98 THR A CA 1
ATOM 757 C C . THR A 1 98 ? 2.624 6.467 -19.350 1.00 84.19 98 THR A C 1
ATOM 759 O O . THR A 1 98 ? 1.664 5.670 -19.449 1.00 84.19 98 THR A O 1
#

Secondary structure (DSSP, 8-state):
--HHHHTT--HHHHHHHHHTT--STTGGGTS-HHHHHHHHT--HHHHHHHHHHHHHHTTTTPPPPHHHHHHT---EE--S-HHHHHHTTSSEETTS--